Protein AF-A0A6P0VR86-F1 (afdb_monomer)

pLDDT: mean 83.57, std 15.42, range [34.25, 96.19]

Radius of gyration: 17.46 Å; Cα contacts (8 Å, |Δi|>4): 162; chains: 1; bounding box: 36×40×50 Å

Nearest PDB structures (foldseek):
  3ho1-assembly1_A  TM=4.733E-01  e=1.849E+00  Thermus thermophilus HB27
  8jcy-assembly1_3  TM=5.157E-01  e=2.939E+00  Homo sapiens
  9isr-assembly2_D  TM=4.175E-01  e=2.939E+00  Homo sapiens
  7yfy-assembly1_A  TM=4.597E-01  e=5.333E+00  Mus musculus

Secondary structure (DSSP, 8-state):
-EEEEEESS-TT-HHHHHHHHHHHHH-TTPEEPPPEE-SSHHHHHHHHHHHHHHHHHTT-SEEEEE--SS-TTPPTT----HHHHHHHHHHHHHHHHHHHHHSS---HHHHHHHHTT---------

Mean predicted aligned error: 8.74 Å

Structure (mmCIF, N/CA/C/O backbone):
data_AF-A0A6P0VR86-F1
#
_entry.id   AF-A0A6P0VR86-F1
#
loop_
_atom_site.group_PDB
_atom_site.id
_atom_site.type_symbol
_atom_site.label_atom_id
_atom_site.label_alt_id
_atom_site.label_comp_id
_atom_site.label_asym_id
_atom_site.label_entity_id
_atom_site.label_seq_id
_atom_site.pdbx_PDB_ins_code
_atom_site.Cartn_x
_atom_site.Cartn_y
_atom_site.Cartn_z
_atom_site.occupancy
_atom_site.B_iso_or_equiv
_atom_site.auth_seq_id
_atom_site.auth_comp_id
_atom_site.auth_asym_id
_atom_site.auth_atom_id
_atom_site.pdbx_PDB_model_num
ATOM 1 N N . MET A 1 1 ? -12.870 -10.645 9.267 1.00 89.94 1 MET A N 1
ATOM 2 C CA . MET A 1 1 ? -11.666 -9.785 9.199 1.00 89.94 1 MET A CA 1
ATOM 3 C C . MET A 1 1 ? -11.715 -9.059 7.875 1.00 89.94 1 MET A C 1
ATOM 5 O O . MET A 1 1 ? -11.981 -9.719 6.874 1.00 89.94 1 MET A O 1
ATOM 9 N N . LYS A 1 2 ? -11.481 -7.748 7.876 1.00 94.31 2 LYS A N 1
ATOM 10 C CA . LYS A 1 2 ? -11.492 -6.909 6.677 1.00 94.31 2 LYS A CA 1
ATOM 11 C C . LYS A 1 2 ? -10.075 -6.480 6.314 1.00 94.31 2 LYS A C 1
ATOM 13 O O . LYS A 1 2 ? -9.360 -5.933 7.153 1.00 94.31 2 LYS A O 1
ATOM 18 N N . ILE A 1 3 ? -9.655 -6.735 5.080 1.00 96.00 3 ILE A N 1
ATOM 19 C CA . ILE A 1 3 ? -8.325 -6.374 4.582 1.00 96.00 3 ILE A CA 1
ATOM 20 C C . ILE A 1 3 ? -8.453 -5.293 3.511 1.00 96.00 3 ILE A C 1
ATOM 22 O O . ILE A 1 3 ? -9.224 -5.433 2.564 1.00 96.00 3 ILE A O 1
ATOM 26 N N . GLY A 1 4 ? -7.662 -4.231 3.651 1.00 96.12 4 GLY A N 1
ATOM 27 C CA . GLY A 1 4 ? -7.420 -3.249 2.600 1.00 96.12 4 GLY A CA 1
ATOM 28 C C . GLY A 1 4 ? -6.187 -3.624 1.781 1.00 96.12 4 GLY A C 1
ATOM 29 O O . GLY A 1 4 ? -5.199 -4.115 2.329 1.00 96.12 4 GLY A O 1
ATOM 30 N N . MET A 1 5 ? -6.220 -3.396 0.471 1.00 96.06 5 MET A N 1
ATOM 31 C CA . MET A 1 5 ? -5.090 -3.694 -0.414 1.00 96.06 5 MET A CA 1
ATOM 32 C C . MET A 1 5 ? -4.741 -2.471 -1.260 1.00 96.06 5 MET A C 1
ATOM 34 O O . MET A 1 5 ? -5.634 -1.830 -1.814 1.00 96.06 5 MET A O 1
ATOM 38 N N . ILE A 1 6 ? -3.449 -2.156 -1.348 1.00 96.19 6 ILE A N 1
ATOM 39 C CA . ILE A 1 6 ? -2.904 -1.051 -2.140 1.00 96.19 6 ILE A CA 1
ATOM 40 C C . ILE A 1 6 ? -1.858 -1.623 -3.096 1.00 96.19 6 ILE A C 1
ATOM 42 O O . ILE A 1 6 ? -0.940 -2.320 -2.664 1.00 96.19 6 ILE A O 1
ATOM 46 N N . PHE A 1 7 ? -1.985 -1.316 -4.381 1.00 94.94 7 PHE A N 1
ATOM 47 C CA . PHE A 1 7 ? -1.140 -1.860 -5.438 1.00 94.94 7 PHE A CA 1
ATOM 48 C C . PHE A 1 7 ? -0.437 -0.754 -6.228 1.00 94.94 7 PHE A C 1
ATOM 50 O O . PHE A 1 7 ? -1.025 0.293 -6.512 1.00 94.94 7 PHE A O 1
ATOM 57 N N . GLU A 1 8 ? 0.808 -1.014 -6.636 1.00 92.62 8 GLU A N 1
ATOM 58 C CA . GLU A 1 8 ? 1.522 -0.186 -7.617 1.00 92.62 8 GLU A CA 1
ATOM 59 C C . GLU A 1 8 ? 0.839 -0.221 -8.986 1.00 92.62 8 GLU A C 1
ATOM 61 O O . GLU A 1 8 ? 0.828 0.780 -9.695 1.00 92.62 8 GLU A O 1
ATOM 66 N N . CYS A 1 9 ? 0.277 -1.369 -9.363 1.00 91.25 9 CYS A N 1
ATOM 67 C CA . CYS A 1 9 ? -0.277 -1.590 -10.689 1.00 91.25 9 CYS A CA 1
ATOM 68 C C . CYS A 1 9 ? -1.473 -0.670 -11.001 1.00 91.25 9 CYS A C 1
ATOM 70 O O . CYS A 1 9 ? -2.027 0.004 -10.130 1.00 91.25 9 CYS A O 1
ATOM 72 N N . GLY A 1 10 ? -1.896 -0.658 -12.267 1.00 90.00 10 GLY A N 1
ATOM 73 C CA . GLY A 1 10 ? -3.137 -0.003 -12.684 1.00 90.00 10 GLY A CA 1
ATOM 74 C C . GLY A 1 10 ? -4.406 -0.773 -12.268 1.00 90.00 10 GLY A C 1
ATOM 75 O O . GLY A 1 10 ? -4.307 -1.878 -11.728 1.00 90.00 10 GLY A O 1
ATOM 76 N N . PRO A 1 11 ? -5.600 -0.220 -12.559 1.00 87.50 11 PRO A N 1
ATOM 77 C CA . PRO A 1 11 ? -6.902 -0.794 -12.182 1.00 87.50 11 PRO A CA 1
ATOM 78 C C . PRO A 1 11 ? -7.141 -2.242 -12.637 1.00 87.50 11 PRO A C 1
ATOM 80 O O . PRO A 1 11 ? -7.799 -2.999 -11.916 1.00 87.50 11 PRO A O 1
ATOM 83 N N . ASP A 1 12 ? -6.568 -2.608 -13.788 1.00 89.62 12 ASP A N 1
ATOM 84 C CA . ASP A 1 12 ? -6.647 -3.934 -14.422 1.00 89.62 12 ASP A CA 1
ATOM 85 C C . ASP A 1 12 ? -5.339 -4.737 -14.275 1.00 89.62 12 ASP A C 1
ATOM 87 O O . ASP A 1 12 ? -5.050 -5.651 -15.047 1.00 89.62 12 ASP A O 1
ATOM 91 N N . GLY A 1 13 ? -4.494 -4.367 -13.308 1.00 88.38 13 GLY A N 1
ATOM 92 C CA . GLY A 1 13 ? -3.212 -5.022 -13.077 1.00 88.38 13 GLY A CA 1
ATOM 93 C C . GLY A 1 13 ? -3.349 -6.477 -12.621 1.00 88.38 13 GLY A C 1
ATOM 94 O O . GLY A 1 13 ? -4.279 -6.852 -11.898 1.00 88.38 13 GLY A O 1
ATOM 95 N N . ALA A 1 14 ? -2.377 -7.301 -13.022 1.00 89.56 14 ALA A N 1
ATOM 96 C CA . ALA A 1 14 ? -2.326 -8.714 -12.654 1.00 89.56 14 ALA A CA 1
ATOM 97 C C . ALA A 1 14 ? -2.234 -8.905 -11.132 1.00 89.56 14 ALA A C 1
ATOM 99 O O . ALA A 1 14 ? -2.924 -9.769 -10.595 1.00 89.56 14 ALA A O 1
ATOM 100 N N . ASP A 1 15 ? -1.459 -8.064 -10.440 1.00 91.44 15 ASP A N 1
ATOM 101 C CA . ASP A 1 15 ? -1.256 -8.157 -8.989 1.00 91.44 15 ASP A CA 1
ATOM 102 C C . ASP A 1 15 ? -2.575 -8.066 -8.227 1.00 91.44 15 ASP A C 1
ATOM 104 O O . ASP A 1 15 ? -2.861 -8.910 -7.381 1.00 91.44 15 ASP A O 1
ATOM 108 N N . LYS A 1 16 ? -3.432 -7.104 -8.587 1.00 93.62 16 LYS A N 1
ATOM 109 C CA . LYS A 1 16 ? -4.765 -6.963 -7.994 1.00 93.62 16 LYS A CA 1
ATOM 110 C C . LYS A 1 16 ? -5.591 -8.233 -8.180 1.00 93.62 16 LYS A C 1
ATOM 112 O O . LYS A 1 16 ? -6.094 -8.793 -7.208 1.00 93.62 16 LYS A O 1
ATOM 117 N N . SER A 1 17 ? -5.693 -8.715 -9.418 1.0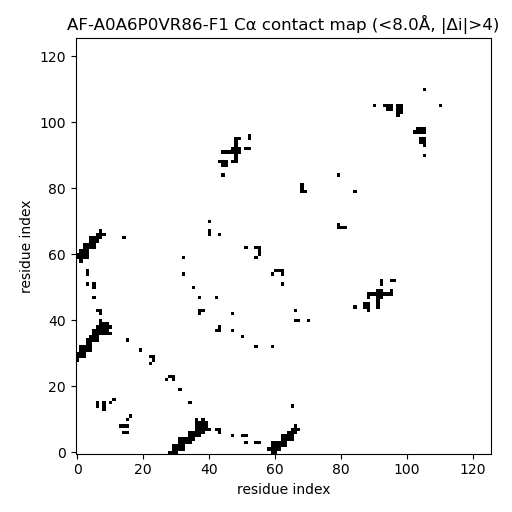0 93.00 17 SER A N 1
ATOM 118 C CA . SER A 1 17 ? -6.517 -9.884 -9.749 1.00 93.00 17 SER A CA 1
ATOM 119 C C . SER A 1 17 ? -6.031 -11.150 -9.039 1.00 93.00 17 SER A C 1
ATOM 121 O O . SER A 1 17 ? -6.826 -11.892 -8.459 1.00 93.00 17 SER A O 1
ATOM 123 N N . VAL A 1 18 ? -4.717 -11.386 -9.054 1.00 94.31 18 VAL A N 1
ATOM 124 C CA . VAL A 1 18 ? -4.092 -12.563 -8.444 1.00 94.31 18 VAL A CA 1
ATOM 125 C C . VAL A 1 18 ? -4.199 -12.507 -6.928 1.00 94.31 18 VAL A C 1
ATOM 127 O O . VAL A 1 18 ? -4.582 -13.499 -6.312 1.00 94.31 18 VAL A O 1
ATOM 130 N N . CYS A 1 19 ? -3.891 -11.368 -6.309 1.00 94.75 19 CYS A N 1
ATOM 131 C CA . CYS A 1 19 ? -3.897 -11.258 -4.857 1.00 94.75 19 CYS A CA 1
ATOM 132 C C . CYS A 1 19 ? -5.313 -11.318 -4.277 1.00 94.75 19 CYS A C 1
ATOM 134 O O . CYS A 1 19 ? -5.511 -12.005 -3.277 1.00 94.75 19 CYS A O 1
ATOM 136 N N . GLU A 1 20 ? -6.311 -10.694 -4.910 1.00 93.25 20 GLU A N 1
ATOM 137 C CA . GLU A 1 20 ? -7.705 -10.851 -4.481 1.00 93.25 20 GLU A CA 1
ATOM 138 C C . GLU A 1 20 ? -8.176 -12.305 -4.597 1.00 93.25 20 GLU A C 1
ATOM 140 O O . GLU A 1 20 ? -8.834 -12.827 -3.694 1.00 93.25 20 GLU A O 1
ATOM 145 N N . HIS A 1 21 ? -7.827 -12.979 -5.697 1.00 94.44 21 HIS A N 1
ATOM 146 C CA . HIS A 1 21 ? -8.154 -14.389 -5.876 1.00 94.44 21 HIS A CA 1
ATOM 147 C C . HIS A 1 21 ? -7.470 -15.263 -4.818 1.00 94.44 21 HIS A C 1
ATOM 149 O O . HIS A 1 21 ? -8.121 -16.106 -4.204 1.00 94.44 21 HIS A O 1
ATOM 155 N N . LEU A 1 22 ? -6.187 -15.015 -4.543 1.00 94.19 22 LEU A N 1
ATOM 156 C CA . LEU A 1 22 ? -5.418 -15.732 -3.532 1.00 94.19 22 LEU A CA 1
ATOM 157 C C . LEU A 1 22 ? -6.018 -15.565 -2.133 1.00 94.19 22 LEU A C 1
ATOM 159 O O . LEU A 1 22 ? -6.136 -16.550 -1.411 1.00 94.19 22 LEU A O 1
ATOM 163 N N . VAL A 1 23 ? -6.435 -14.355 -1.747 1.00 93.94 23 VAL A N 1
ATOM 164 C CA . VAL A 1 23 ? -7.087 -14.130 -0.446 1.00 93.94 23 VAL A CA 1
ATOM 165 C C . VAL A 1 23 ? -8.360 -14.970 -0.330 1.00 93.94 23 VAL A C 1
ATOM 167 O O . VAL A 1 23 ? -8.524 -15.672 0.666 1.00 93.94 23 VAL A O 1
ATOM 170 N N . ARG A 1 24 ? -9.203 -14.986 -1.373 1.00 92.94 24 ARG A N 1
ATOM 171 C CA . ARG A 1 24 ? -10.427 -15.810 -1.406 1.00 92.94 24 ARG A CA 1
ATOM 172 C C . ARG A 1 24 ? -10.129 -17.311 -1.339 1.00 92.94 24 ARG A C 1
ATOM 174 O O . ARG A 1 24 ? -10.897 -18.048 -0.729 1.00 92.94 24 ARG A O 1
ATOM 181 N N . MET A 1 25 ? -9.028 -17.766 -1.943 1.00 95.88 25 MET A N 1
ATOM 182 C CA . MET A 1 25 ? -8.587 -19.164 -1.859 1.00 95.88 25 MET A CA 1
ATOM 183 C C . MET A 1 25 ? -8.072 -19.539 -0.467 1.00 95.88 25 MET A C 1
ATOM 185 O O . MET A 1 25 ? -8.320 -20.648 -0.003 1.00 95.88 25 MET A O 1
ATOM 189 N N . LEU A 1 26 ? -7.325 -18.641 0.180 1.00 94.19 26 LEU A N 1
ATOM 190 C CA . LEU A 1 26 ? -6.737 -18.890 1.495 1.00 94.19 26 LEU A CA 1
ATOM 191 C C . LEU A 1 26 ? -7.797 -18.896 2.592 1.00 94.19 26 LEU A C 1
ATOM 193 O O . LEU A 1 26 ? -7.748 -19.736 3.488 1.00 94.19 26 LEU A O 1
ATOM 197 N N . ASN A 1 27 ? -8.730 -17.947 2.540 1.00 93.81 27 ASN A N 1
ATOM 198 C CA . ASN A 1 27 ? -9.836 -17.875 3.477 1.00 93.81 27 ASN A CA 1
ATOM 199 C C . ASN A 1 27 ? -11.010 -17.084 2.862 1.00 93.81 27 ASN A C 1
ATOM 201 O O . ASN A 1 27 ? -10.919 -15.859 2.741 1.00 93.81 27 ASN A O 1
ATOM 205 N N . PRO A 1 28 ? -12.122 -17.754 2.508 1.00 92.44 28 PRO A N 1
ATOM 206 C CA . PRO A 1 28 ? -13.273 -17.109 1.880 1.00 92.44 28 PRO A CA 1
ATOM 207 C C . PRO A 1 28 ? -14.042 -16.168 2.820 1.00 92.44 28 PRO A C 1
ATOM 209 O O . PRO A 1 28 ? -14.789 -15.323 2.333 1.00 92.44 28 PRO A O 1
ATOM 212 N N . ASP A 1 29 ? -13.840 -16.266 4.138 1.00 94.94 29 ASP A N 1
ATOM 213 C CA . ASP A 1 29 ? -14.507 -15.417 5.136 1.00 94.94 29 ASP A CA 1
ATOM 214 C C . ASP A 1 29 ? -13.810 -14.053 5.320 1.00 94.94 29 ASP A C 1
ATOM 216 O O . ASP A 1 29 ? -14.250 -13.213 6.114 1.00 94.94 29 ASP A O 1
ATOM 220 N N . ILE A 1 30 ? -12.685 -13.820 4.632 1.00 93.81 30 ILE A N 1
ATOM 221 C CA . ILE A 1 30 ? -12.009 -12.521 4.632 1.00 93.81 30 ILE A CA 1
ATOM 222 C C . ILE A 1 30 ? -12.752 -11.566 3.697 1.00 93.81 30 ILE A C 1
ATOM 224 O O . ILE A 1 30 ? -12.844 -11.788 2.491 1.00 93.81 30 ILE A O 1
ATOM 228 N N . GLU A 1 31 ? -13.212 -10.448 4.251 1.00 94.81 31 GLU A N 1
ATOM 229 C CA . GLU A 1 31 ? -13.754 -9.344 3.467 1.00 94.81 31 GLU A CA 1
ATOM 230 C C . GLU A 1 31 ? -12.597 -8.526 2.886 1.00 94.81 31 GLU A C 1
ATOM 232 O O . GLU A 1 31 ? -11.702 -8.080 3.608 1.00 94.81 31 GLU A O 1
ATOM 237 N N . ILE A 1 32 ? -12.613 -8.313 1.574 1.00 93.56 32 ILE A N 1
ATOM 238 C CA . ILE A 1 32 ? -11.635 -7.468 0.890 1.00 93.56 32 ILE A CA 1
ATOM 239 C C . ILE A 1 32 ? -12.306 -6.120 0.635 1.00 93.56 32 ILE A C 1
ATOM 241 O O . ILE A 1 32 ? -13.303 -6.048 -0.085 1.00 93.56 32 ILE A O 1
ATOM 245 N N . ALA A 1 33 ? -11.777 -5.056 1.239 1.00 93.75 33 ALA A N 1
ATOM 246 C CA . ALA A 1 33 ? -12.20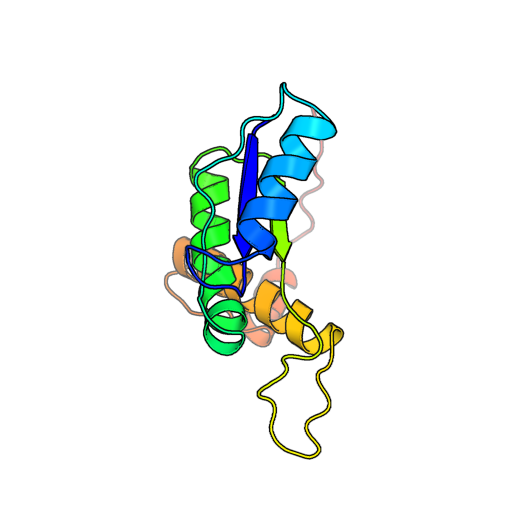9 -3.695 0.940 1.00 93.75 33 ALA A CA 1
ATOM 247 C C . ALA A 1 33 ? -11.865 -3.336 -0.519 1.00 93.75 33 ALA A C 1
ATOM 249 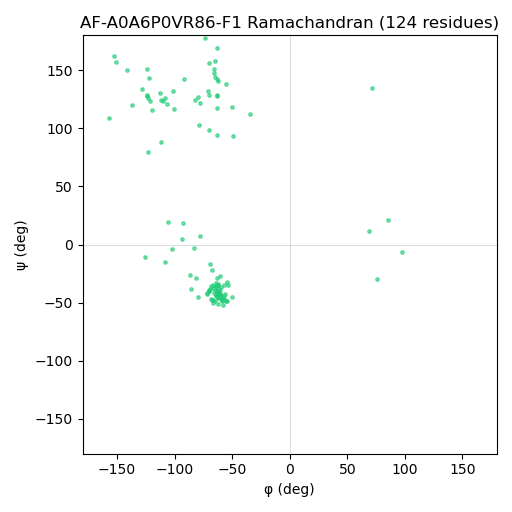O O . ALA A 1 33 ? -10.950 -3.939 -1.084 1.00 93.75 33 ALA A O 1
ATOM 250 N N . PRO A 1 34 ? -12.535 -2.343 -1.136 1.00 92.50 34 PRO A N 1
ATOM 251 C CA . PRO A 1 34 ? -12.187 -1.899 -2.482 1.00 92.50 34 PRO A CA 1
ATOM 252 C C . PRO A 1 34 ? -10.683 -1.619 -2.612 1.00 92.50 34 PRO A C 1
ATOM 254 O O . PRO A 1 34 ? -10.132 -0.770 -1.913 1.00 92.50 34 PRO A O 1
ATOM 257 N N . SER A 1 35 ? -10.017 -2.371 -3.490 1.00 92.62 35 SER A N 1
ATOM 258 C CA . SER A 1 35 ? -8.577 -2.261 -3.721 1.00 92.62 35 SER A CA 1
ATOM 259 C C . SER A 1 35 ? -8.208 -0.878 -4.256 1.00 92.62 35 SER A C 1
ATOM 261 O O . SER A 1 35 ? -8.882 -0.372 -5.159 1.00 92.62 35 SER A O 1
ATOM 263 N N . VAL A 1 36 ? -7.087 -0.327 -3.802 1.00 94.81 36 VAL A N 1
ATOM 264 C CA . VAL A 1 36 ? -6.532 0.926 -4.322 1.00 94.81 36 VAL A CA 1
ATOM 265 C C . VAL A 1 36 ? -5.381 0.620 -5.272 1.00 94.81 36 VAL A C 1
ATOM 267 O O . VAL A 1 36 ? -4.485 -0.151 -4.944 1.00 94.81 36 VAL A O 1
ATOM 270 N N . THR A 1 37 ? -5.383 1.244 -6.445 1.00 94.25 37 THR A N 1
ATOM 271 C CA . THR A 1 37 ? -4.338 1.097 -7.468 1.00 94.25 37 THR A CA 1
ATOM 272 C C . THR A 1 37 ? -3.729 2.461 -7.766 1.00 94.25 37 THR A C 1
ATOM 274 O O . THR A 1 37 ? -4.469 3.376 -8.128 1.00 94.25 37 THR A O 1
ATOM 277 N N . LEU A 1 38 ? -2.410 2.608 -7.617 1.00 92.69 38 LEU A N 1
ATOM 278 C CA . LEU A 1 38 ? -1.709 3.900 -7.744 1.00 92.69 38 LEU A CA 1
ATOM 279 C C . LEU A 1 38 ? -0.983 4.077 -9.087 1.00 92.69 38 LEU A C 1
ATOM 281 O O . LEU A 1 38 ? -0.471 5.159 -9.385 1.00 92.69 38 LEU A O 1
ATOM 285 N N . GLY A 1 39 ? -0.992 3.045 -9.933 1.00 89.25 39 GLY A N 1
ATOM 286 C CA . GLY A 1 39 ? -0.561 3.066 -11.332 1.00 89.25 39 GLY A CA 1
ATOM 287 C C . GLY A 1 39 ? 0.952 3.086 -11.566 1.00 89.25 39 GLY A C 1
ATOM 288 O O . GLY A 1 39 ? 1.403 2.580 -12.593 1.00 89.25 39 GLY A O 1
ATOM 289 N N . ASN A 1 40 ? 1.740 3.667 -10.660 1.00 88.38 40 ASN A N 1
ATOM 290 C CA . ASN A 1 40 ? 3.198 3.674 -10.737 1.00 88.38 40 ASN A CA 1
ATOM 291 C C . ASN A 1 40 ? 3.858 3.777 -9.350 1.00 88.38 40 ASN A C 1
ATOM 293 O O . ASN A 1 40 ? 3.241 4.201 -8.367 1.00 88.38 40 ASN A O 1
ATOM 297 N N . LYS A 1 41 ? 5.148 3.421 -9.289 1.00 87.88 41 LYS A N 1
ATOM 298 C CA . LYS A 1 41 ? 5.947 3.460 -8.057 1.00 87.88 41 LYS A CA 1
ATOM 299 C C . LYS A 1 41 ? 6.029 4.849 -7.406 1.00 87.88 41 LYS A C 1
ATOM 301 O O . LYS A 1 41 ? 5.816 4.905 -6.198 1.00 87.88 41 LYS A O 1
ATOM 306 N N . PRO A 1 42 ? 6.310 5.962 -8.120 1.00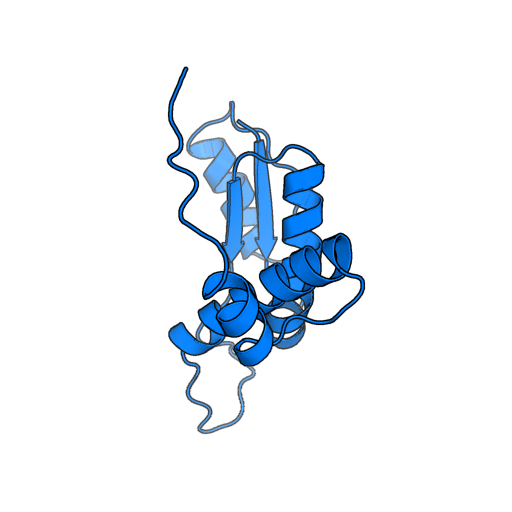 89.75 42 PRO A N 1
ATOM 307 C CA . PRO A 1 42 ? 6.338 7.285 -7.492 1.00 89.75 42 PRO A CA 1
ATOM 308 C C . PRO A 1 42 ? 5.053 7.630 -6.734 1.00 89.75 42 PRO A C 1
ATOM 310 O O . PRO A 1 42 ? 5.133 7.988 -5.561 1.00 89.75 42 PRO A O 1
ATOM 313 N N . ASN A 1 43 ? 3.890 7.434 -7.363 1.00 90.94 43 ASN A N 1
ATOM 314 C CA . ASN A 1 43 ? 2.588 7.673 -6.745 1.00 90.94 43 ASN A CA 1
ATOM 315 C C . ASN A 1 43 ? 2.388 6.777 -5.521 1.00 90.94 43 ASN A C 1
ATOM 317 O O . ASN A 1 43 ? 1.912 7.241 -4.487 1.00 90.94 43 ASN A O 1
ATOM 321 N N . LEU A 1 44 ? 2.796 5.505 -5.605 1.00 92.00 44 LEU A N 1
ATOM 322 C CA . LEU A 1 44 ? 2.746 4.603 -4.459 1.00 92.00 44 LEU A CA 1
ATOM 323 C C . LEU A 1 44 ? 3.574 5.124 -3.286 1.00 92.00 44 LEU A C 1
ATOM 325 O O . LEU A 1 44 ? 3.074 5.191 -2.167 1.00 92.00 44 LEU A O 1
ATOM 329 N N . LEU A 1 45 ? 4.814 5.537 -3.525 1.00 90.88 45 LEU A N 1
ATOM 330 C CA . LEU A 1 45 ? 5.689 6.008 -2.455 1.00 90.88 45 LEU A CA 1
ATOM 331 C C . LEU A 1 45 ? 5.192 7.318 -1.821 1.00 90.88 45 LEU A C 1
ATOM 333 O O . LEU A 1 45 ? 5.347 7.494 -0.614 1.00 90.88 45 LEU A O 1
ATOM 337 N N . SER A 1 46 ? 4.582 8.225 -2.593 1.00 89.56 46 SER A N 1
ATOM 338 C CA . SER A 1 46 ? 4.102 9.512 -2.072 1.00 89.56 46 SER A CA 1
ATOM 339 C C . SER A 1 46 ? 2.704 9.453 -1.458 1.00 89.56 46 SER A C 1
ATOM 341 O O . SER A 1 46 ? 2.459 10.103 -0.440 1.00 89.56 46 SER A O 1
ATOM 343 N N . GLU A 1 47 ? 1.782 8.684 -2.038 1.00 91.12 47 GLU A N 1
ATOM 344 C CA . GLU A 1 47 ? 0.349 8.766 -1.721 1.00 91.12 47 GLU A CA 1
ATOM 345 C C . GLU A 1 47 ? -0.184 7.575 -0.925 1.00 91.12 47 GLU A C 1
ATOM 347 O O . GLU A 1 47 ? -1.259 7.679 -0.331 1.00 91.12 47 GLU A O 1
ATOM 352 N N . CYS A 1 48 ? 0.549 6.457 -0.849 1.00 93.44 48 CYS A N 1
ATOM 353 C CA . CYS A 1 48 ? 0.064 5.245 -0.181 1.00 93.44 48 CYS A CA 1
ATOM 354 C C . CYS A 1 48 ? -0.397 5.497 1.262 1.00 93.44 48 CYS A C 1
ATOM 356 O O . CYS A 1 48 ? -1.367 4.883 1.703 1.00 93.44 48 CYS A O 1
ATOM 358 N N . GLY A 1 49 ? 0.246 6.407 1.996 1.00 91.56 49 GLY A N 1
ATOM 359 C CA . GLY A 1 49 ? -0.143 6.752 3.360 1.00 91.56 49 GLY A CA 1
ATOM 360 C C . GLY A 1 49 ? -1.546 7.349 3.476 1.00 91.56 49 GLY A C 1
ATOM 361 O O . GLY A 1 49 ? -2.245 7.067 4.447 1.00 91.56 49 GLY A O 1
ATOM 362 N N . ILE A 1 50 ? -1.988 8.116 2.475 1.00 92.00 50 ILE A N 1
ATOM 363 C CA . ILE A 1 50 ? -3.321 8.736 2.439 1.00 92.00 50 ILE A CA 1
ATOM 364 C C . ILE A 1 50 ? -4.391 7.651 2.320 1.00 92.00 50 ILE A C 1
ATOM 366 O O . ILE A 1 50 ? -5.324 7.598 3.119 1.00 92.00 50 ILE A O 1
ATOM 370 N N . PHE A 1 51 ? -4.219 6.751 1.353 1.00 94.44 51 PHE A N 1
ATOM 371 C CA . PHE A 1 51 ? -5.145 5.647 1.123 1.00 94.44 51 PHE A CA 1
ATOM 372 C C . PHE A 1 51 ? -5.111 4.623 2.256 1.00 94.44 51 PHE A C 1
ATOM 374 O O . PHE A 1 51 ? -6.152 4.096 2.637 1.00 94.44 51 PHE A O 1
ATOM 381 N N . ALA A 1 52 ? -3.937 4.378 2.843 1.00 94.00 52 ALA A N 1
ATOM 382 C CA . ALA A 1 52 ? -3.820 3.502 3.997 1.00 94.00 52 ALA A CA 1
ATOM 383 C C . ALA A 1 52 ? -4.577 4.065 5.209 1.00 94.00 52 ALA A C 1
ATOM 385 O O . ALA A 1 52 ? -5.324 3.334 5.853 1.00 94.00 52 ALA A O 1
ATOM 386 N N . ALA A 1 53 ? -4.447 5.363 5.493 1.00 92.06 53 ALA A N 1
ATOM 387 C CA . ALA A 1 53 ? -5.206 6.006 6.563 1.00 92.06 53 ALA A CA 1
ATOM 388 C C . ALA A 1 53 ? -6.724 5.915 6.324 1.00 92.06 53 ALA A C 1
ATOM 390 O O . ALA A 1 53 ? -7.463 5.581 7.248 1.00 92.06 53 ALA A O 1
ATOM 391 N N . GLN A 1 54 ? -7.177 6.128 5.083 1.00 92.56 54 GLN A N 1
ATOM 392 C CA . GLN A 1 54 ? -8.590 5.985 4.726 1.00 92.56 54 GLN A CA 1
ATOM 393 C C . GLN A 1 54 ? -9.090 4.550 4.936 1.00 92.56 54 GLN A C 1
ATOM 395 O O . GLN A 1 54 ? -10.114 4.348 5.575 1.00 92.56 54 GLN A O 1
ATOM 400 N N . LEU A 1 55 ? -8.340 3.541 4.482 1.00 93.88 55 LEU A N 1
ATOM 401 C CA . LEU A 1 55 ? -8.707 2.133 4.662 1.00 93.88 55 LEU A CA 1
ATOM 402 C C . LEU A 1 55 ? -8.782 1.736 6.145 1.00 93.88 55 LEU A C 1
ATOM 404 O O . LEU A 1 55 ? -9.667 0.966 6.523 1.00 93.88 55 LEU A O 1
ATOM 408 N N . LEU A 1 56 ? -7.890 2.268 6.992 1.00 92.62 56 LEU A N 1
ATOM 409 C CA . LEU A 1 56 ? -7.981 2.091 8.447 1.00 92.62 56 LEU A CA 1
ATOM 410 C C . LEU A 1 56 ? -9.246 2.754 9.011 1.00 92.62 56 LEU A C 1
ATOM 412 O O . LEU A 1 56 ? -9.932 2.144 9.828 1.00 92.62 56 LEU A O 1
ATOM 416 N N . ALA A 1 57 ? -9.573 3.971 8.566 1.00 91.44 57 ALA A N 1
ATOM 417 C CA . ALA A 1 57 ? -10.785 4.680 8.979 1.00 91.44 57 ALA A CA 1
ATOM 418 C C . ALA A 1 57 ? -12.073 3.956 8.533 1.00 91.44 57 ALA A C 1
ATOM 420 O O . ALA A 1 57 ? -13.052 3.934 9.276 1.00 91.44 57 ALA A O 1
ATOM 421 N N . ASP A 1 58 ? -12.041 3.285 7.379 1.00 92.88 58 ASP A N 1
ATOM 422 C CA . ASP A 1 58 ? -13.137 2.471 6.827 1.00 92.88 58 ASP A CA 1
ATOM 423 C C . ASP A 1 58 ? -13.274 1.085 7.501 1.00 92.88 58 ASP A C 1
ATOM 425 O O . ASP A 1 58 ? -14.047 0.223 7.052 1.00 92.88 58 ASP A O 1
ATOM 429 N N . GLY A 1 59 ? -12.505 0.848 8.569 1.00 93.00 59 GLY A N 1
ATOM 430 C CA . GLY A 1 59 ? -12.587 -0.343 9.410 1.00 93.00 59 GLY A CA 1
ATOM 431 C C . GLY A 1 59 ? -11.787 -1.544 8.906 1.00 93.00 59 GLY A C 1
ATOM 432 O O . GLY A 1 59 ? -12.105 -2.670 9.281 1.00 93.00 59 GLY A O 1
ATOM 433 N N . CYS A 1 60 ? -10.778 -1.354 8.048 1.00 95.44 60 CYS A N 1
ATOM 434 C CA . CYS A 1 60 ? -9.873 -2.452 7.698 1.00 95.44 60 CYS A CA 1
ATOM 435 C C . CYS A 1 60 ? -8.983 -2.818 8.893 1.00 95.44 60 CYS A C 1
ATOM 437 O O . CYS A 1 60 ? -8.276 -1.975 9.441 1.00 95.44 60 CYS A O 1
ATOM 439 N N . ASP A 1 61 ? -8.947 -4.105 9.239 1.00 93.56 61 ASP A N 1
ATOM 440 C CA . ASP A 1 61 ? -8.091 -4.637 10.299 1.00 93.56 61 ASP A CA 1
ATOM 441 C C . ASP A 1 61 ? -6.614 -4.586 9.900 1.00 93.56 61 ASP A C 1
ATOM 443 O O . ASP A 1 61 ? -5.728 -4.371 10.731 1.00 93.56 61 ASP A O 1
ATOM 447 N N . ARG A 1 62 ? -6.329 -4.861 8.624 1.00 92.69 62 ARG A N 1
ATOM 448 C CA . ARG A 1 62 ? -4.975 -4.943 8.069 1.00 92.69 62 ARG A CA 1
ATOM 449 C C . ARG A 1 62 ? -4.940 -4.347 6.675 1.00 92.69 62 ARG A C 1
ATOM 451 O O . ARG A 1 62 ? -5.918 -4.421 5.936 1.00 92.69 62 ARG A O 1
ATOM 458 N N . ILE A 1 63 ? -3.784 -3.797 6.321 1.00 94.88 63 ILE A N 1
ATOM 459 C CA . ILE A 1 63 ? -3.533 -3.225 5.003 1.00 94.88 63 ILE A CA 1
ATOM 460 C C . ILE A 1 63 ? -2.311 -3.898 4.405 1.00 94.88 63 ILE A C 1
ATOM 462 O O . ILE A 1 63 ? -1.265 -3.986 5.051 1.00 94.88 63 ILE A O 1
ATOM 466 N N . VAL A 1 64 ? -2.462 -4.382 3.178 1.00 94.56 64 VAL A N 1
ATOM 467 C CA . VAL A 1 64 ? -1.403 -5.027 2.406 1.00 94.56 64 VAL A CA 1
ATOM 468 C C . VAL A 1 64 ? -1.016 -4.099 1.263 1.00 94.56 64 VAL A C 1
ATOM 470 O O . VAL A 1 64 ? -1.866 -3.702 0.473 1.00 94.56 64 VAL A O 1
ATOM 473 N N . ILE A 1 65 ? 0.264 -3.743 1.190 1.00 94.88 65 ILE A N 1
ATOM 474 C CA . ILE A 1 65 ? 0.812 -2.863 0.154 1.00 94.88 65 ILE A CA 1
ATOM 475 C C . ILE A 1 65 ? 1.729 -3.708 -0.726 1.00 94.88 65 ILE A C 1
ATOM 477 O O . ILE A 1 65 ? 2.639 -4.359 -0.209 1.00 94.88 65 ILE A O 1
ATOM 481 N N . ILE A 1 66 ? 1.477 -3.718 -2.032 1.00 93.94 66 ILE A 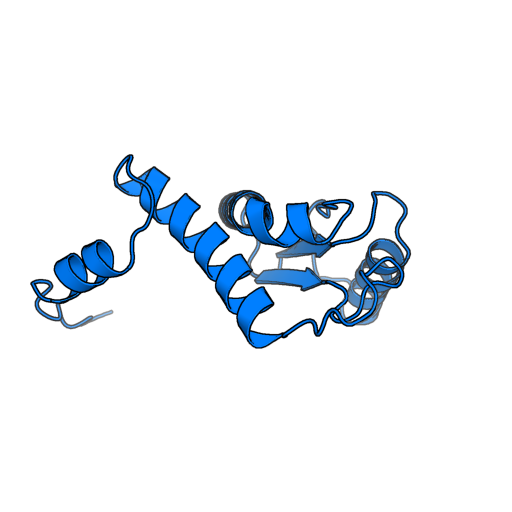N 1
ATOM 482 C CA . ILE A 1 66 ? 2.180 -4.552 -3.010 1.00 93.94 66 ILE A CA 1
ATOM 483 C C . ILE A 1 66 ? 2.789 -3.651 -4.080 1.00 93.94 66 ILE A C 1
ATOM 485 O O . ILE A 1 66 ? 2.097 -2.833 -4.687 1.00 93.94 66 ILE A O 1
ATOM 489 N N . TRP A 1 67 ? 4.095 -3.798 -4.287 1.00 92.88 67 TRP A N 1
ATOM 490 C CA . TRP A 1 67 ? 4.862 -3.010 -5.243 1.00 92.88 67 TRP A CA 1
ATOM 491 C C . TRP A 1 67 ? 6.051 -3.799 -5.784 1.00 92.88 67 TRP A C 1
ATOM 493 O O . TRP A 1 67 ? 6.574 -4.699 -5.116 1.00 92.88 67 TRP A O 1
ATOM 503 N N . ASP A 1 68 ? 6.523 -3.402 -6.960 1.00 88.88 68 ASP A N 1
ATOM 504 C CA . ASP A 1 68 ? 7.722 -3.951 -7.563 1.00 88.88 68 ASP A CA 1
ATOM 505 C C . ASP A 1 68 ? 8.964 -3.275 -6.983 1.00 88.88 68 ASP A C 1
ATOM 507 O O . ASP A 1 68 ? 9.166 -2.053 -7.033 1.00 88.88 68 ASP A O 1
ATOM 511 N N . LEU A 1 69 ? 9.874 -4.094 -6.455 1.00 87.12 69 LEU A N 1
ATOM 512 C CA . LEU A 1 69 ? 11.194 -3.596 -6.083 1.00 87.12 69 LEU A CA 1
ATOM 513 C C . LEU A 1 69 ? 11.974 -3.166 -7.333 1.00 87.12 69 LEU A C 1
ATOM 515 O O . LEU A 1 69 ? 12.677 -2.166 -7.298 1.00 87.12 69 LEU A O 1
ATOM 519 N N . TYR A 1 70 ? 11.834 -3.897 -8.439 1.00 85.38 70 TYR A N 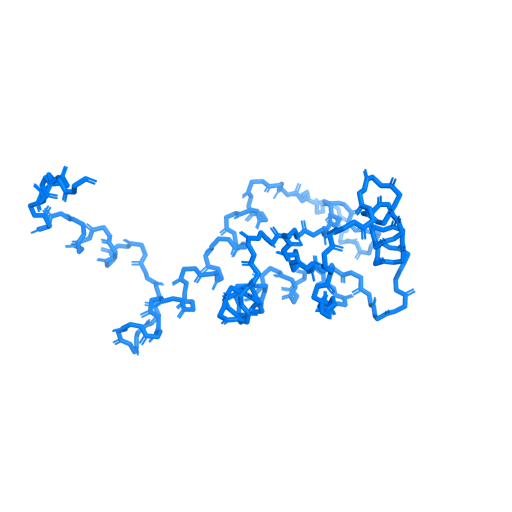1
ATOM 520 C CA . TYR A 1 70 ? 12.547 -3.649 -9.690 1.00 85.38 70 TYR A CA 1
ATOM 521 C C . TYR A 1 70 ? 11.561 -3.448 -10.846 1.00 85.38 70 TYR A C 1
ATOM 523 O O . TYR A 1 70 ? 11.365 -4.378 -11.630 1.00 85.38 70 TYR A O 1
ATOM 531 N N . PRO A 1 71 ? 10.962 -2.251 -10.992 1.00 80.06 71 PRO A N 1
ATOM 532 C CA . PRO A 1 71 ? 10.067 -1.988 -12.110 1.00 80.06 71 PRO A CA 1
ATOM 533 C C . PRO A 1 71 ? 10.833 -2.080 -13.436 1.00 80.06 71 PRO A C 1
ATOM 535 O O . PRO A 1 71 ? 11.989 -1.652 -13.545 1.00 80.06 71 PRO A O 1
ATOM 538 N N . ALA A 1 72 ? 10.177 -2.621 -14.465 1.00 77.62 72 ALA A N 1
ATOM 539 C CA . ALA A 1 72 ? 10.776 -2.825 -15.786 1.00 77.62 72 ALA A CA 1
ATOM 540 C C . ALA A 1 72 ? 11.244 -1.511 -16.451 1.00 77.62 72 ALA A C 1
ATOM 542 O O . ALA A 1 72 ? 12.192 -1.512 -17.232 1.00 77.62 72 ALA A O 1
ATOM 543 N N . TRP A 1 73 ? 10.615 -0.388 -16.099 1.00 71.56 73 TRP A N 1
ATOM 544 C CA . TRP A 1 73 ? 10.765 0.929 -16.735 1.00 71.56 73 TRP A CA 1
ATOM 545 C C . TRP A 1 73 ? 11.823 1.841 -16.084 1.00 71.56 73 TRP A C 1
ATOM 547 O O . TRP A 1 73 ? 11.781 3.056 -16.254 1.00 71.56 73 TRP A O 1
ATOM 557 N N . ARG A 1 74 ? 12.747 1.288 -15.292 1.00 77.12 74 ARG A N 1
ATOM 558 C CA . ARG A 1 74 ? 13.745 2.069 -14.539 1.00 77.12 74 ARG A CA 1
ATOM 559 C C . ARG A 1 74 ? 14.812 2.721 -15.421 1.00 77.12 74 ARG A C 1
ATOM 561 O O . ARG A 1 74 ? 15.185 2.199 -16.473 1.00 77.12 74 ARG A O 1
ATOM 568 N N . GLU A 1 75 ? 15.412 3.792 -14.910 1.00 79.69 75 GLU A N 1
ATOM 569 C CA . GLU A 1 75 ? 16.601 4.372 -15.528 1.00 79.69 75 GLU A CA 1
ATOM 570 C C . GLU A 1 75 ? 17.790 3.403 -15.465 1.00 79.69 75 GLU A C 1
ATOM 572 O O . GLU A 1 75 ? 17.992 2.653 -14.499 1.00 79.69 75 GLU A O 1
ATOM 577 N N . LYS A 1 76 ? 18.615 3.411 -16.516 1.00 77.69 76 LYS A N 1
ATOM 578 C CA . LYS A 1 76 ? 19.789 2.541 -16.596 1.00 77.69 76 LYS A CA 1
ATOM 579 C C . LYS A 1 76 ? 20.769 2.895 -15.474 1.00 77.69 76 LYS A C 1
ATOM 581 O O . LYS A 1 76 ? 21.323 3.986 -15.446 1.00 77.69 76 LYS A O 1
ATOM 586 N N . GLY A 1 77 ? 21.015 1.939 -14.580 1.00 78.06 77 GLY A N 1
ATOM 587 C CA . GLY A 1 77 ? 21.898 2.120 -13.423 1.00 78.06 77 GLY A CA 1
ATOM 588 C C . GLY A 1 77 ? 21.172 2.457 -12.120 1.00 78.06 77 GLY A C 1
ATOM 589 O O . GLY A 1 77 ? 21.809 2.423 -11.068 1.00 78.06 77 GLY A O 1
ATOM 590 N N . GLN A 1 78 ? 19.854 2.684 -12.153 1.00 80.38 78 GLN A N 1
ATOM 591 C CA . GLN A 1 78 ? 19.056 2.841 -10.942 1.00 80.38 78 GLN A CA 1
ATOM 592 C C . GLN A 1 78 ? 19.090 1.544 -10.117 1.00 80.38 78 GLN A C 1
ATOM 594 O O . GLN A 1 78 ? 18.831 0.444 -10.628 1.00 80.38 78 GLN A O 1
ATOM 599 N N . ARG A 1 79 ? 19.417 1.685 -8.828 1.00 83.81 79 ARG A N 1
ATOM 600 C CA . ARG A 1 79 ? 19.459 0.605 -7.834 1.00 83.81 79 ARG A CA 1
ATOM 601 C C . ARG A 1 79 ? 18.343 0.824 -6.811 1.00 83.81 79 ARG A C 1
ATOM 603 O O . ARG A 1 79 ? 18.588 1.488 -5.810 1.00 83.81 79 ARG A O 1
ATOM 610 N N . PRO A 1 80 ? 17.129 0.307 -7.065 1.00 84.44 80 PRO A N 1
ATOM 611 C CA . PRO A 1 80 ? 16.044 0.371 -6.101 1.00 84.44 80 PRO A CA 1
ATOM 612 C C . PRO A 1 80 ? 16.452 -0.244 -4.765 1.00 84.44 80 PRO A C 1
ATOM 614 O O . PRO A 1 80 ? 17.082 -1.306 -4.719 1.00 84.44 80 PRO A O 1
ATOM 617 N N . CYS A 1 81 ? 16.066 0.413 -3.680 1.00 89.19 81 CYS A N 1
ATOM 618 C CA . CYS A 1 81 ? 16.364 -0.022 -2.330 1.00 89.19 81 CYS A CA 1
ATOM 619 C C . CYS A 1 81 ? 15.059 -0.258 -1.576 1.00 89.19 81 CYS A C 1
ATOM 621 O O . CYS A 1 81 ? 14.318 0.671 -1.274 1.00 89.19 81 CYS A O 1
ATOM 623 N N . ARG A 1 82 ? 14.805 -1.515 -1.193 1.00 90.50 82 ARG A N 1
ATOM 624 C CA . ARG A 1 82 ? 13.603 -1.885 -0.426 1.00 90.50 82 ARG A CA 1
ATOM 625 C C . ARG A 1 82 ? 13.497 -1.099 0.881 1.00 90.50 82 ARG A C 1
ATOM 627 O O . ARG A 1 82 ? 12.400 -0.825 1.348 1.00 90.50 82 ARG A O 1
ATOM 634 N N . LYS A 1 83 ? 14.638 -0.805 1.511 1.00 91.62 83 LYS A N 1
ATOM 635 C CA . LYS A 1 83 ? 14.664 -0.061 2.771 1.00 91.62 83 LYS A CA 1
ATOM 636 C C . LYS A 1 83 ? 14.141 1.362 2.562 1.00 91.62 83 LYS A C 1
ATOM 638 O O . LYS A 1 83 ? 13.257 1.761 3.306 1.00 91.62 83 LYS A O 1
ATOM 643 N N . GLU A 1 84 ? 14.643 2.053 1.542 1.00 91.19 84 GLU A N 1
ATOM 644 C CA . GLU A 1 84 ? 14.222 3.416 1.195 1.00 91.19 84 GLU A CA 1
ATOM 645 C C . GLU A 1 84 ? 12.741 3.449 0.809 1.00 91.19 84 GLU A C 1
ATOM 647 O O . GLU A 1 84 ? 11.996 4.258 1.350 1.00 91.19 84 GLU A O 1
ATOM 652 N N . ASP A 1 85 ? 12.280 2.503 -0.018 1.00 90.69 85 ASP A N 1
ATOM 653 C CA . ASP A 1 85 ? 10.856 2.382 -0.364 1.00 90.69 85 ASP A CA 1
ATOM 654 C C . ASP A 1 85 ? 9.979 2.242 0.894 1.00 90.69 85 ASP A C 1
ATOM 656 O O . ASP A 1 85 ? 8.988 2.950 1.067 1.00 90.69 85 ASP A O 1
ATOM 660 N N . CYS A 1 86 ? 10.355 1.340 1.807 1.00 89.31 86 CYS A N 1
ATOM 661 C CA . CYS A 1 86 ? 9.630 1.133 3.059 1.00 89.31 86 CYS A CA 1
ATOM 662 C C . CYS A 1 86 ? 9.650 2.368 3.969 1.00 89.31 86 CYS A C 1
ATOM 664 O O . CYS A 1 86 ? 8.682 2.591 4.695 1.00 89.31 86 CYS A O 1
ATOM 666 N N . GLU A 1 87 ? 10.748 3.124 3.996 1.00 91.69 87 GLU A N 1
ATOM 667 C CA . GLU A 1 87 ? 10.851 4.375 4.754 1.00 91.69 87 GLU A CA 1
ATOM 668 C C . GLU A 1 87 ? 9.914 5.429 4.160 1.00 91.69 87 GLU A C 1
ATOM 670 O O . GLU A 1 87 ? 9.077 5.957 4.885 1.00 91.69 87 GLU A O 1
ATOM 675 N N . MET A 1 88 ? 9.919 5.614 2.839 1.00 89.94 88 MET A N 1
ATOM 676 C CA . MET A 1 88 ? 9.019 6.548 2.154 1.00 89.94 88 MET A CA 1
ATOM 677 C C . MET A 1 88 ? 7.536 6.212 2.363 1.00 89.94 88 MET A C 1
ATOM 679 O O . MET A 1 88 ? 6.737 7.102 2.650 1.00 89.94 88 MET A O 1
ATOM 683 N N . ILE A 1 89 ? 7.160 4.931 2.288 1.00 90.88 89 ILE A N 1
ATOM 684 C CA . ILE A 1 89 ? 5.779 4.487 2.548 1.00 90.88 89 ILE A CA 1
ATOM 685 C C . ILE A 1 89 ? 5.361 4.819 3.989 1.00 90.88 89 ILE A C 1
ATOM 687 O O . ILE A 1 89 ? 4.251 5.303 4.227 1.00 90.88 89 ILE A O 1
ATOM 691 N N . LYS A 1 90 ? 6.243 4.578 4.967 1.00 89.31 90 LYS A N 1
ATOM 692 C CA . LYS A 1 90 ? 5.978 4.914 6.374 1.00 89.31 90 LYS A CA 1
ATOM 693 C C . LYS A 1 90 ? 5.880 6.417 6.580 1.00 89.31 90 LYS A C 1
ATOM 695 O O . LYS A 1 90 ? 4.979 6.863 7.286 1.00 89.31 90 LYS A O 1
ATOM 700 N N . ASP A 1 91 ? 6.758 7.184 5.950 1.00 89.38 91 ASP A N 1
ATOM 701 C CA . ASP A 1 91 ? 6.756 8.638 6.034 1.00 89.38 91 ASP A CA 1
ATOM 702 C C . ASP A 1 91 ? 5.488 9.224 5.419 1.00 89.38 91 ASP A C 1
ATOM 704 O O . ASP A 1 91 ? 4.913 10.148 5.988 1.00 89.38 91 ASP A O 1
ATOM 708 N N . SER A 1 92 ? 4.996 8.672 4.305 1.00 89.94 92 SER A N 1
ATOM 709 C CA . SER A 1 92 ? 3.706 9.054 3.716 1.00 89.94 92 SER A CA 1
ATOM 710 C C . SER A 1 92 ? 2.559 8.872 4.724 1.00 89.94 92 SER A C 1
ATOM 712 O O . SER A 1 92 ? 1.740 9.776 4.917 1.00 89.94 92 SER A O 1
ATOM 714 N N . LEU A 1 93 ? 2.537 7.746 5.448 1.00 88.19 93 LEU A N 1
ATOM 715 C CA . LEU A 1 93 ? 1.528 7.474 6.478 1.00 88.19 93 LEU A CA 1
ATOM 716 C C . LEU A 1 93 ? 1.666 8.406 7.692 1.00 88.19 93 LEU A C 1
ATOM 718 O O . LEU A 1 93 ? 0.680 8.989 8.145 1.00 88.19 93 LEU A O 1
ATOM 722 N N . LEU A 1 94 ? 2.884 8.572 8.215 1.00 85.38 94 LEU A N 1
ATOM 723 C CA . LEU A 1 94 ? 3.153 9.443 9.361 1.00 85.38 94 LEU A CA 1
ATOM 724 C C . LEU A 1 94 ? 2.836 10.901 9.045 1.00 85.38 94 LEU A C 1
ATOM 726 O O . LEU A 1 94 ? 2.245 11.581 9.878 1.00 85.38 94 LEU A O 1
ATOM 730 N N . ASN A 1 95 ? 3.170 11.373 7.842 1.00 84.50 95 ASN A N 1
ATOM 731 C CA . ASN A 1 95 ? 2.807 12.707 7.378 1.00 84.50 95 ASN A CA 1
ATOM 732 C C . ASN A 1 95 ? 1.302 12.929 7.441 1.00 84.50 95 ASN A C 1
ATOM 734 O O . ASN A 1 95 ? 0.868 13.940 7.990 1.00 84.50 95 ASN A O 1
ATOM 738 N N . LYS A 1 96 ? 0.511 11.981 6.932 1.00 84.88 96 LYS A N 1
ATOM 739 C CA . LYS A 1 96 ? -0.948 12.087 6.939 1.00 84.88 96 LYS A CA 1
ATOM 740 C C . LYS A 1 96 ? -1.509 12.145 8.362 1.00 84.88 96 LYS A C 1
ATOM 742 O O . LYS A 1 96 ? -2.222 13.090 8.693 1.00 84.88 96 LYS A O 1
ATOM 747 N N . ILE A 1 97 ? -1.112 11.204 9.220 1.00 82.81 97 ILE A N 1
ATOM 748 C CA . ILE A 1 97 ? -1.558 11.149 10.623 1.00 82.81 97 ILE A CA 1
ATOM 749 C C . ILE A 1 97 ? -1.135 12.416 11.378 1.00 82.81 97 ILE A C 1
ATOM 751 O O . ILE A 1 97 ? -1.897 12.978 12.166 1.00 82.81 97 ILE A O 1
ATOM 755 N N . PHE A 1 98 ? 0.090 12.890 11.162 1.00 82.00 98 PHE A N 1
ATOM 756 C CA . PHE A 1 98 ? 0.608 14.059 11.859 1.00 82.00 98 PHE A CA 1
ATOM 757 C C . PHE A 1 98 ? -0.084 15.353 11.405 1.00 82.00 98 PHE A C 1
ATOM 759 O O . PHE A 1 98 ? -0.422 16.191 12.246 1.00 82.00 98 PHE A O 1
ATOM 766 N N . GLN A 1 99 ? -0.361 15.490 10.105 1.00 80.56 99 GLN A N 1
ATOM 767 C CA . GLN A 1 99 ? -1.128 16.609 9.552 1.00 80.56 99 GLN A CA 1
ATOM 768 C C . GLN A 1 99 ? -2.559 16.643 10.085 1.00 80.56 99 GLN A C 1
ATOM 770 O O . GLN A 1 99 ? -3.030 17.716 10.448 1.00 80.56 99 GLN A O 1
ATOM 775 N N . GLU A 1 100 ? -3.232 15.500 10.197 1.00 79.00 100 GLU A N 1
ATOM 776 C CA . GLU A 1 100 ? -4.588 15.430 10.760 1.00 79.00 100 GLU A CA 1
ATOM 777 C C . GLU A 1 100 ? -4.634 15.863 12.227 1.00 79.00 100 GLU A C 1
ATOM 779 O O . GLU A 1 100 ? -5.538 16.588 12.633 1.00 79.00 100 GLU A O 1
ATOM 784 N N . ASN A 1 101 ? -3.629 15.474 13.013 1.00 78.94 101 ASN A N 1
ATOM 785 C CA . ASN A 1 101 ? -3.592 15.773 14.444 1.00 78.94 101 ASN A CA 1
ATOM 786 C C . ASN A 1 101 ? -3.083 17.184 14.775 1.00 78.94 101 ASN A C 1
ATOM 788 O O . ASN A 1 101 ? -3.434 17.734 15.817 1.00 78.94 101 ASN A O 1
ATOM 792 N N . THR A 1 102 ? -2.215 17.765 13.941 1.00 77.44 102 THR A N 1
ATOM 793 C CA . THR A 1 102 ? -1.501 19.014 14.277 1.00 77.44 102 THR A CA 1
ATOM 794 C C . THR A 1 102 ? -1.649 20.134 13.250 1.00 77.44 102 THR A C 1
ATOM 796 O O . THR A 1 102 ? -1.232 21.263 13.515 1.00 77.44 102 THR A O 1
ATOM 799 N N . GLY A 1 103 ? -2.196 19.841 12.068 1.00 78.50 103 GLY A N 1
ATOM 800 C CA . GLY A 1 103 ? -2.240 20.759 10.928 1.00 78.50 103 GLY A CA 1
ATOM 801 C C . GLY A 1 103 ? -0.871 21.046 10.297 1.00 78.50 103 GLY A C 1
ATOM 802 O O . GLY A 1 103 ? -0.747 21.992 9.522 1.00 78.50 103 GLY A O 1
ATOM 803 N N . ARG A 1 104 ? 0.181 20.289 10.646 1.00 75.88 104 ARG A N 1
ATOM 804 C CA . ARG A 1 104 ? 1.565 20.508 10.185 1.00 75.88 104 ARG A CA 1
ATOM 805 C C . ARG A 1 104 ? 2.134 19.254 9.517 1.00 75.88 104 ARG A C 1
ATOM 807 O O . ARG A 1 104 ? 1.743 18.154 9.895 1.00 75.88 104 ARG A O 1
ATOM 814 N N . PRO A 1 105 ? 3.065 19.384 8.552 1.00 72.38 105 PRO A N 1
ATOM 815 C CA . PRO A 1 105 ? 3.755 18.230 7.982 1.00 72.38 105 PRO A CA 1
ATOM 816 C C . PRO A 1 105 ? 4.645 17.549 9.024 1.00 72.38 105 PRO A C 1
ATOM 818 O O . PRO A 1 105 ? 5.151 18.195 9.947 1.00 72.38 105 PRO A O 1
ATOM 821 N N . TYR A 1 106 ? 4.845 16.243 8.863 1.00 75.25 106 TYR A N 1
ATOM 822 C CA . TYR A 1 106 ? 5.725 15.480 9.732 1.00 75.25 106 TYR A CA 1
ATOM 823 C C . TYR A 1 106 ? 7.182 15.862 9.460 1.00 75.25 106 TYR A C 1
ATOM 825 O O . TYR A 1 106 ? 7.633 15.922 8.318 1.00 75.25 106 TYR A O 1
ATOM 833 N N . VAL A 1 107 ? 7.933 16.137 10.525 1.00 75.69 107 VAL A N 1
ATOM 834 C CA . VAL A 1 107 ? 9.372 16.397 10.448 1.00 75.69 107 VAL A CA 1
ATOM 835 C C . VAL A 1 107 ? 10.042 15.658 11.596 1.00 75.69 107 VAL A 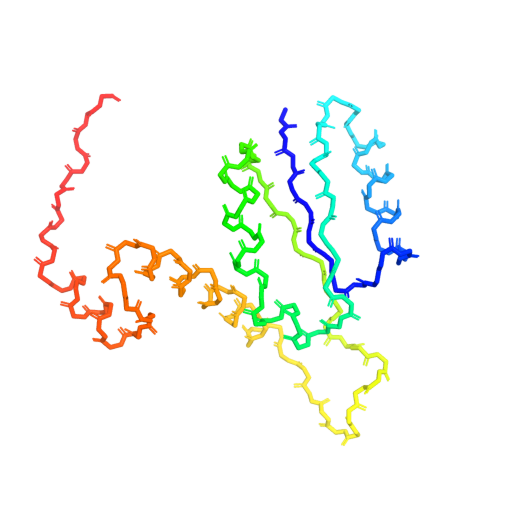C 1
ATOM 837 O O . VAL A 1 107 ? 9.774 15.973 12.757 1.00 75.69 107 VAL A O 1
ATOM 840 N N . ASP A 1 108 ? 10.962 14.740 11.297 1.00 68.88 108 ASP A N 1
ATOM 841 C CA . ASP A 1 108 ? 11.620 13.887 12.302 1.00 68.88 108 ASP A CA 1
ATOM 842 C C . ASP A 1 108 ? 12.189 14.670 13.482 1.00 68.88 108 ASP A C 1
ATOM 844 O O . ASP A 1 108 ? 11.954 14.341 14.642 1.00 68.88 108 ASP A O 1
ATOM 848 N N . ARG A 1 109 ? 12.884 15.780 13.211 1.00 69.25 109 ARG A N 1
ATOM 849 C CA . ARG A 1 109 ? 13.468 16.620 14.268 1.00 69.25 109 ARG A CA 1
ATOM 850 C C . ARG A 1 109 ? 12.411 17.246 15.185 1.00 69.25 109 ARG A C 1
ATOM 852 O O . ARG A 1 109 ? 12.715 17.579 16.327 1.00 69.25 109 ARG A O 1
ATOM 859 N N . GLN A 1 110 ? 11.203 17.485 14.675 1.00 65.44 110 GLN A N 1
ATOM 860 C CA . GLN A 1 110 ? 10.084 17.998 15.461 1.00 65.44 110 GLN A CA 1
ATOM 861 C C . GLN A 1 110 ? 9.444 16.853 16.246 1.00 65.44 110 GLN A C 1
ATOM 863 O O . GLN A 1 110 ? 9.253 17.009 17.449 1.00 65.44 110 GLN A O 1
ATOM 868 N N . HIS A 1 111 ? 9.207 15.696 15.616 1.00 64.19 111 HIS A N 1
ATOM 869 C CA . HIS A 1 111 ? 8.679 14.503 16.284 1.00 64.19 111 HIS A CA 1
ATOM 870 C C . HIS A 1 111 ? 9.581 14.041 17.433 1.00 64.19 111 HIS A C 1
ATOM 872 O O . HIS A 1 111 ? 9.107 13.890 18.556 1.00 64.19 111 HIS A O 1
ATOM 878 N N . ALA A 1 112 ? 10.893 13.942 17.209 1.00 60.94 112 ALA A N 1
ATOM 879 C CA . ALA A 1 112 ? 11.864 13.622 18.251 1.00 60.94 112 ALA A CA 1
ATOM 880 C C . ALA A 1 112 ? 11.778 14.608 19.430 1.00 60.94 112 ALA A C 1
ATOM 882 O O . ALA A 1 112 ? 11.744 14.194 20.585 1.00 60.94 112 ALA A O 1
ATOM 883 N N . LYS A 1 113 ? 11.638 15.913 19.156 1.00 63.16 113 LYS A N 1
ATOM 884 C CA . LYS A 1 113 ? 11.428 16.938 20.193 1.00 63.16 113 LYS A CA 1
ATOM 885 C C . LYS A 1 113 ? 10.083 16.836 20.916 1.00 63.16 113 LYS A C 1
ATOM 887 O O . LYS A 1 113 ? 9.992 17.366 22.012 1.00 63.16 113 LYS A O 1
ATOM 892 N N . MET A 1 114 ? 9.066 16.196 20.339 1.00 62.19 114 MET A N 1
ATOM 893 C CA . MET A 1 114 ? 7.777 15.919 20.994 1.00 62.19 114 MET A CA 1
ATOM 894 C C . MET A 1 114 ? 7.795 14.613 21.802 1.00 62.19 114 MET A C 1
ATOM 896 O O . MET A 1 114 ? 7.088 14.514 22.802 1.00 62.19 114 MET A O 1
ATOM 900 N N . ILE A 1 115 ? 8.648 13.651 21.431 1.00 61.69 115 ILE A N 1
ATOM 901 C CA . ILE A 1 115 ? 8.888 12.421 22.202 1.00 61.69 115 ILE A CA 1
ATOM 902 C C . ILE A 1 115 ? 9.693 12.724 23.477 1.00 61.69 115 ILE A C 1
ATOM 904 O O . ILE A 1 115 ? 9.366 12.211 24.543 1.00 61.69 115 ILE A O 1
ATOM 908 N N . ILE A 1 116 ? 10.715 13.585 23.394 1.00 54.00 116 ILE A N 1
ATOM 909 C CA . ILE A 1 116 ? 11.633 13.881 24.512 1.00 54.00 116 ILE A CA 1
ATOM 910 C C . ILE A 1 116 ? 10.941 14.460 25.772 1.00 54.00 116 ILE A C 1
ATOM 912 O O . ILE A 1 116 ? 11.356 14.092 26.870 1.00 54.00 116 ILE A O 1
ATOM 916 N N . PRO A 1 117 ? 9.897 15.312 25.696 1.00 48.28 117 PRO A N 1
ATOM 917 C CA . PRO A 1 117 ? 9.183 15.779 26.877 1.00 48.28 117 PRO A CA 1
ATOM 918 C C . PRO A 1 117 ? 7.956 14.928 27.217 1.00 48.28 117 PRO A C 1
ATOM 920 O O . PRO A 1 117 ? 7.235 15.307 28.133 1.00 48.28 117 PRO A O 1
ATOM 923 N N . CYS A 1 118 ? 7.674 13.815 26.525 1.00 34.25 118 CYS A N 1
ATOM 924 C CA . CYS A 1 118 ? 6.581 12.929 26.919 1.00 34.25 118 CYS A CA 1
ATOM 925 C C . CYS A 1 118 ? 7.066 12.060 28.093 1.00 34.25 118 CYS A C 1
ATOM 927 O O . CYS A 1 118 ? 7.829 11.114 27.870 1.00 34.25 118 CYS A O 1
ATOM 929 N N . PRO A 1 119 ? 6.680 12.341 29.357 1.00 41.19 119 PRO A N 1
ATOM 930 C CA . PRO A 1 119 ? 6.976 11.398 30.417 1.00 41.19 119 PRO A CA 1
ATOM 931 C C . PRO A 1 119 ? 6.200 10.135 30.059 1.00 41.19 119 PRO A C 1
ATOM 933 O O . PRO A 1 119 ? 5.003 10.224 29.783 1.00 41.19 119 PRO A O 1
ATOM 936 N N . MET A 1 120 ? 6.873 8.981 30.027 1.00 39.31 120 MET A N 1
ATOM 937 C CA . MET A 1 120 ? 6.230 7.678 29.871 1.00 39.31 120 MET A CA 1
ATOM 938 C C . MET A 1 120 ? 5.071 7.577 30.870 1.00 39.31 120 MET A C 1
ATOM 940 O O . MET A 1 120 ? 5.254 7.191 32.028 1.00 39.31 120 MET A O 1
ATOM 944 N N . LYS A 1 121 ? 3.856 7.930 30.442 1.00 38.06 121 LYS A N 1
ATOM 945 C CA . LYS A 1 121 ? 2.650 7.588 31.173 1.00 38.06 121 LYS A CA 1
ATOM 946 C C . LYS A 1 121 ? 2.535 6.088 31.002 1.00 38.06 121 LYS A C 1
ATOM 948 O O . LYS A 1 121 ? 2.149 5.597 29.948 1.00 38.06 121 LYS A O 1
ATOM 953 N N . ARG A 1 122 ? 2.987 5.382 32.042 1.00 39.75 122 ARG A N 1
ATOM 954 C CA . ARG A 1 122 ? 2.722 3.968 32.287 1.00 39.75 122 ARG A CA 1
ATOM 955 C C . ARG A 1 122 ? 1.307 3.663 31.800 1.00 39.75 122 ARG A C 1
ATOM 957 O O . ARG A 1 122 ? 0.352 4.131 32.416 1.00 39.75 122 ARG A O 1
ATOM 964 N N . TYR A 1 123 ? 1.178 2.874 30.738 1.00 40.00 123 TYR A N 1
ATOM 965 C CA . TYR A 1 123 ? -0.056 2.145 30.490 1.00 40.00 123 TYR A CA 1
ATOM 966 C C . TYR A 1 123 ? -0.221 1.171 31.664 1.00 40.00 123 TYR A C 1
ATOM 968 O O . TYR A 1 123 ? 0.405 0.115 31.721 1.00 40.00 123 TYR A O 1
ATOM 976 N N . ARG A 1 124 ? -0.980 1.602 32.675 1.00 40.06 124 ARG A N 1
ATOM 977 C CA . ARG A 1 124 ? -1.557 0.757 33.717 1.00 40.06 124 ARG A CA 1
ATOM 978 C C . ARG A 1 124 ? -3.056 0.655 33.439 1.00 40.06 124 ARG A C 1
ATOM 980 O O . ARG A 1 124 ? -3.725 1.678 33.521 1.00 40.06 124 ARG A O 1
ATOM 987 N N . GLN A 1 125 ? -3.494 -0.595 33.256 1.00 41.12 125 GLN A N 1
ATOM 988 C CA . GLN A 1 125 ? -4.838 -1.156 33.489 1.00 41.12 125 GLN A CA 1
ATOM 989 C C . GLN A 1 125 ? -5.923 -0.712 32.485 1.00 41.12 125 GLN A C 1
ATOM 991 O O . GLN A 1 125 ? -5.986 0.452 32.110 1.00 41.12 125 GLN A O 1
ATOM 996 N N . PHE A 1 126 ? -6.757 -1.610 31.956 1.00 42.88 126 PHE A N 1
ATOM 997 C CA . PHE A 1 126 ? -7.388 -2.783 32.581 1.00 42.88 126 PHE A CA 1
ATOM 998 C C . PHE A 1 126 ? -7.182 -4.097 31.825 1.00 42.88 126 PHE A C 1
ATOM 1000 O O . PHE A 1 126 ? -7.075 -4.052 30.581 1.00 42.88 126 PHE A O 1
#

Sequence (126 aa):
MKI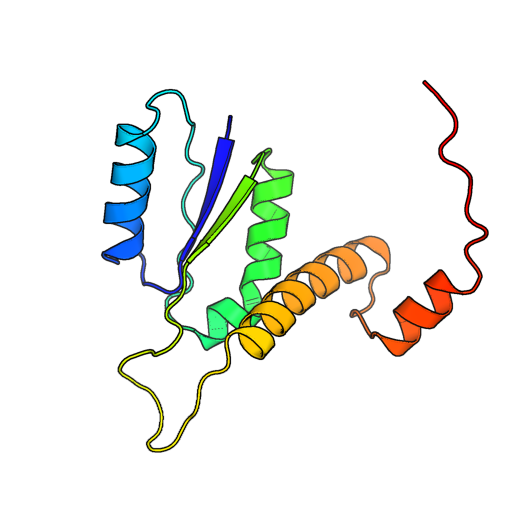GMIFECGPDGADKSVCEHLVRMLNPDIEIAPSVTLGNKPNLLSECGIFAAQLLADGCDRIVIIWDLYPAWREKGQRPCRKEDCEMIKDSLLNKIFQENTGRPYVDRQHAKMIIPCPMKRYRQF

Solvent-accessible surface area (backbone atoms only — not comparable to full-atom values): 7315 Å² t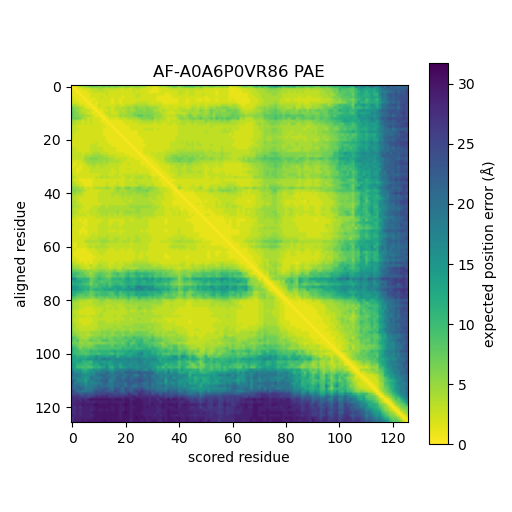otal; per-residue (Å²): 98,33,36,26,39,40,34,22,42,45,94,85,26,66,66,60,58,52,52,57,51,48,48,47,72,76,40,70,78,52,43,72,48,86,68,44,55,47,56,34,65,70,47,32,37,60,46,43,14,56,57,50,52,50,36,47,73,75,60,28,77,44,75,48,77,48,72,72,72,76,59,92,86,60,62,93,84,69,76,74,50,69,66,59,53,53,48,38,34,48,47,23,30,47,27,46,57,36,26,74,75,68,75,41,78,62,44,69,76,57,52,53,62,57,53,73,74,53,73,84,72,72,91,71,86,133

Foldseek 3Di:
DEEEEEEQADPPDPCVVVVVVVVCVVPVPYHYDPYHYQHHLVSCLQAVLVVVVVCVVVPGPYYHYDYDQDDPPDDVPDHRDPVVSVVSNVQNNVQVVCCVVPVDGDDPVVVVVVVVPPDPPPPDDD